Protein AF-A0A8T6WPD9-F1 (afdb_monomer)

Sequence (114 aa):
DFLKHKLDKYPELRNDPTQEYLSNMSPYLHFGQISPLYIALEVLATDSPGKAPYLEELIVRRELSMNFVFYNQNYDSFDGLPEWAKKTLKEHEKDPREYIYSLEELENAETHDP

Solvent-accessible surface area (backbone atoms only — not comparable to full-atom values): 7052 Å² total; per-residue (Å²): 108,43,83,82,78,20,32,65,47,24,72,80,34,60,85,38,91,93,47,91,29,64,73,80,49,63,69,41,50,74,71,62,75,47,59,68,66,59,52,50,54,60,43,67,72,48,92,46,79,12,38,64,64,50,45,44,52,66,46,54,53,49,49,47,52,51,49,46,54,72,74,30,95,38,62,92,44,80,83,48,52,57,69,72,57,51,50,54,55,58,73,52,62,83,59,83,69,94,73,88,78,54,73,66,37,61,75,70,66,64,58,96,72,133

Structure (mmCIF, N/CA/C/O backbone):
data_AF-A0A8T6WPD9-F1
#
_entry.id   AF-A0A8T6WPD9-F1
#
loop_
_atom_site.group_PDB
_atom_site.id
_atom_site.type_symbol
_atom_site.label_atom_id
_atom_site.label_alt_id
_atom_site.label_comp_id
_atom_site.label_asym_id
_atom_site.label_entity_id
_atom_site.label_seq_id
_atom_site.pdbx_PDB_ins_code
_atom_site.Cartn_x
_atom_site.Cartn_y
_atom_site.Cartn_z
_atom_site.occupancy
_atom_site.B_iso_or_equiv
_atom_site.auth_seq_id
_atom_site.auth_comp_id
_atom_site.auth_asym_id
_atom_site.auth_atom_id
_atom_site.pdbx_PDB_model_num
ATOM 1 N N . ASP A 1 1 ? 19.012 1.453 -10.582 1.00 93.00 1 ASP A N 1
ATOM 2 C CA . ASP A 1 1 ? 19.103 0.302 -9.673 1.00 93.00 1 ASP A CA 1
ATOM 3 C C . ASP A 1 1 ? 17.918 -0.648 -9.865 1.00 93.00 1 ASP A C 1
ATOM 5 O O . ASP A 1 1 ? 18.086 -1.644 -10.557 1.00 93.00 1 ASP A O 1
ATOM 9 N N . PHE A 1 2 ? 16.710 -0.279 -9.413 1.00 98.06 2 PHE A N 1
ATOM 10 C CA . PHE A 1 2 ? 15.501 -1.121 -9.463 1.00 98.06 2 PHE A CA 1
ATOM 11 C C . PHE A 1 2 ? 15.263 -1.878 -10.787 1.00 98.06 2 PHE A C 1
ATOM 13 O O . PHE A 1 2 ? 15.236 -3.106 -10.781 1.00 98.06 2 PHE A O 1
ATOM 20 N N . LEU A 1 3 ? 15.169 -1.176 -11.926 1.00 97.50 3 LEU A N 1
ATOM 21 C CA . LEU A 1 3 ? 14.908 -1.808 -13.234 1.00 97.50 3 LEU A CA 1
ATOM 22 C C . LEU A 1 3 ? 15.964 -2.842 -13.649 1.00 97.50 3 LEU A C 1
ATOM 24 O O . LEU A 1 3 ? 15.647 -3.774 -14.374 1.00 97.50 3 LEU A O 1
ATOM 28 N N . LYS A 1 4 ? 17.218 -2.668 -13.214 1.00 96.62 4 LYS A N 1
ATOM 29 C CA . LYS A 1 4 ? 18.346 -3.513 -13.633 1.00 96.62 4 LYS A CA 1
ATOM 30 C C . LYS A 1 4 ? 18.554 -4.725 -12.730 1.00 96.62 4 LYS A C 1
ATOM 32 O O . LYS A 1 4 ? 19.086 -5.726 -13.193 1.00 96.62 4 LYS A O 1
ATOM 37 N N . HIS A 1 5 ? 18.215 -4.608 -11.446 1.00 97.12 5 HIS A N 1
ATOM 38 C CA . HIS A 1 5 ? 18.639 -5.581 -10.432 1.00 97.12 5 HIS A CA 1
ATOM 39 C C . HIS A 1 5 ? 17.491 -6.177 -9.615 1.00 97.12 5 HIS A C 1
ATOM 41 O O . HIS A 1 5 ? 17.669 -7.229 -9.013 1.00 97.12 5 HIS A O 1
ATOM 47 N N . LYS A 1 6 ? 16.324 -5.523 -9.579 1.00 98.19 6 LYS A N 1
ATOM 48 C CA . LYS A 1 6 ? 15.239 -5.872 -8.649 1.00 98.19 6 LYS A CA 1
ATOM 49 C C . LYS A 1 6 ? 13.935 -6.227 -9.358 1.00 98.19 6 LYS A C 1
ATOM 51 O O . LYS A 1 6 ? 13.220 -7.110 -8.896 1.00 98.19 6 LYS A O 1
ATOM 56 N N . LEU A 1 7 ? 13.632 -5.586 -10.490 1.00 98.31 7 LEU A N 1
ATOM 57 C CA . LEU A 1 7 ? 12.346 -5.753 -11.174 1.00 98.31 7 LEU A CA 1
ATOM 58 C C . LEU A 1 7 ? 12.039 -7.225 -11.511 1.00 98.31 7 LEU A C 1
ATOM 60 O O . LEU A 1 7 ? 10.937 -7.676 -11.223 1.00 98.31 7 LEU A O 1
ATOM 64 N N . ASP A 1 8 ? 13.010 -8.006 -11.996 1.00 98.31 8 ASP A N 1
ATOM 65 C CA . ASP A 1 8 ? 12.806 -9.422 -12.366 1.00 98.31 8 ASP A CA 1
ATOM 66 C C . ASP A 1 8 ? 12.301 -10.302 -11.218 1.00 98.31 8 ASP A C 1
ATOM 68 O O . ASP A 1 8 ? 11.573 -11.267 -11.440 1.00 98.31 8 ASP A O 1
ATOM 72 N N . LYS A 1 9 ? 12.666 -9.962 -9.983 1.00 98.31 9 LYS A N 1
ATOM 73 C CA . LYS A 1 9 ? 12.278 -10.696 -8.775 1.00 98.31 9 LYS A CA 1
ATOM 74 C C . LYS A 1 9 ? 11.194 -9.998 -7.963 1.00 98.31 9 LYS A C 1
ATOM 76 O O . LYS A 1 9 ? 10.698 -10.572 -6.998 1.00 98.31 9 LYS A O 1
ATOM 81 N N . TYR A 1 10 ? 10.754 -8.815 -8.393 1.00 98.38 10 TYR A N 1
ATOM 82 C CA . TYR A 1 10 ? 9.650 -8.082 -7.777 1.00 98.38 10 TYR A CA 1
ATOM 83 C C . TYR A 1 10 ? 8.375 -8.930 -7.596 1.00 98.38 10 TYR A C 1
ATOM 85 O O . T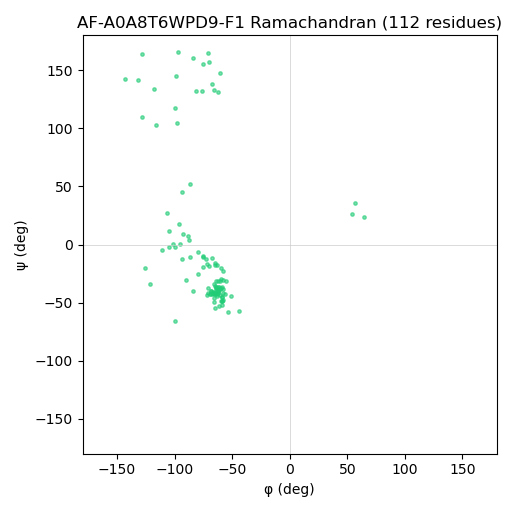YR A 1 10 ? 7.808 -8.885 -6.506 1.00 98.38 10 TYR A O 1
ATOM 93 N N . PRO A 1 11 ? 7.917 -9.745 -8.575 1.00 97.94 11 PRO A N 1
ATOM 94 C CA . PRO A 1 11 ? 6.701 -10.545 -8.401 1.00 97.94 11 PRO A CA 1
ATOM 95 C C . PRO A 1 11 ? 6.781 -11.530 -7.232 1.00 97.94 11 PRO A C 1
ATOM 97 O O . PRO A 1 11 ? 5.787 -11.739 -6.543 1.00 97.94 11 PRO A O 1
ATOM 100 N N . GLU A 1 12 ? 7.960 -12.120 -7.030 1.00 97.81 12 GLU A N 1
ATOM 101 C CA . GLU A 1 12 ? 8.211 -13.159 -6.031 1.00 97.81 12 GLU A CA 1
ATOM 102 C C . GLU A 1 12 ? 8.499 -12.553 -4.650 1.00 97.81 12 GLU A C 1
ATOM 104 O O . GLU A 1 12 ? 8.023 -13.071 -3.644 1.00 97.81 12 GLU A O 1
ATOM 109 N N . LEU A 1 13 ? 9.260 -11.453 -4.597 1.00 98.12 13 LEU A N 1
ATOM 110 C CA . LEU A 1 13 ? 9.887 -10.972 -3.359 1.00 98.12 13 LEU A CA 1
ATOM 111 C C . LEU A 1 13 ? 9.309 -9.661 -2.810 1.00 98.12 13 LEU A C 1
ATOM 113 O O . LEU A 1 13 ? 9.678 -9.262 -1.713 1.00 98.12 13 LEU A O 1
ATOM 117 N N . ARG A 1 14 ? 8.375 -8.989 -3.501 1.00 97.12 14 ARG A N 1
ATOM 118 C CA . ARG A 1 14 ? 7.784 -7.716 -3.018 1.00 97.12 14 ARG A CA 1
ATOM 119 C C . ARG A 1 14 ? 7.059 -7.807 -1.668 1.00 97.12 14 ARG A C 1
ATOM 121 O O . ARG A 1 14 ? 6.828 -6.775 -1.052 1.00 97.12 14 ARG A O 1
ATOM 128 N N . ASN A 1 15 ? 6.658 -9.012 -1.258 1.00 98.00 15 ASN A N 1
ATOM 129 C CA . ASN A 1 15 ? 5.941 -9.263 -0.005 1.00 98.00 15 ASN A CA 1
ATOM 130 C C . ASN A 1 15 ? 6.860 -9.786 1.110 1.00 98.00 15 ASN A C 1
ATOM 132 O O . ASN A 1 15 ? 6.372 -10.035 2.207 1.00 98.00 15 ASN A O 1
ATOM 136 N N . ASP A 1 16 ? 8.152 -9.987 0.835 1.00 97.94 16 ASP A N 1
ATOM 137 C CA . ASP A 1 16 ? 9.124 -10.405 1.840 1.00 97.94 16 ASP A CA 1
ATOM 138 C C . ASP A 1 16 ? 9.882 -9.169 2.356 1.00 97.94 16 ASP A C 1
ATOM 140 O O . ASP A 1 16 ? 10.754 -8.650 1.652 1.00 97.94 16 ASP A O 1
ATOM 144 N N . PRO A 1 17 ? 9.575 -8.673 3.570 1.00 96.88 17 PRO A N 1
ATOM 145 C CA . PRO A 1 17 ? 10.232 -7.491 4.122 1.00 96.88 17 PRO A CA 1
ATOM 146 C C . PRO A 1 17 ? 11.717 -7.724 4.444 1.00 96.88 17 PRO A C 1
ATOM 148 O O .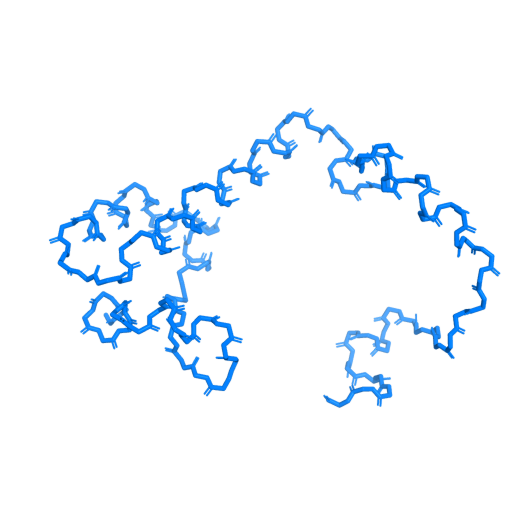 PRO A 1 17 ? 12.439 -6.758 4.676 1.00 96.88 17 PRO A O 1
ATOM 151 N N . THR A 1 18 ? 12.201 -8.974 4.438 1.00 97.62 18 THR A N 1
ATOM 152 C CA . THR A 1 18 ? 13.632 -9.283 4.608 1.00 97.62 18 THR A CA 1
ATOM 153 C C . THR A 1 18 ? 14.442 -9.092 3.324 1.00 97.62 18 THR A C 1
ATOM 155 O O . THR A 1 18 ? 15.669 -9.195 3.346 1.00 97.62 18 THR A O 1
ATOM 158 N N . GLN A 1 19 ? 13.774 -8.815 2.199 1.00 97.31 19 GLN A N 1
ATOM 159 C CA . GLN A 1 19 ? 14.372 -8.750 0.872 1.00 97.31 19 GLN A CA 1
ATOM 160 C C . GLN A 1 19 ? 14.235 -7.342 0.278 1.00 97.31 19 GLN A C 1
ATOM 162 O O . GLN A 1 19 ? 13.160 -6.748 0.242 1.00 97.31 19 GLN A O 1
ATOM 167 N N . GLU A 1 20 ? 15.315 -6.799 -0.285 1.00 96.62 20 GLU A N 1
ATOM 168 C CA . GLU A 1 20 ? 15.326 -5.426 -0.810 1.00 96.62 20 GLU A CA 1
ATOM 169 C C . GLU A 1 20 ? 14.834 -5.311 -2.263 1.00 96.62 20 GLU A C 1
ATOM 171 O O . GLU A 1 20 ? 15.512 -4.724 -3.110 1.00 96.62 20 GLU A O 1
ATOM 176 N N . TYR A 1 21 ? 13.653 -5.846 -2.577 1.00 97.44 21 TYR A N 1
ATOM 177 C CA . TYR A 1 21 ? 13.138 -5.875 -3.955 1.00 97.44 21 TYR A CA 1
ATOM 178 C C . TYR A 1 21 ? 12.084 -4.818 -4.273 1.00 97.44 21 TYR A C 1
ATOM 180 O O . TYR A 1 21 ? 11.651 -4.741 -5.417 1.00 97.44 21 TYR A O 1
ATOM 188 N N . LEU A 1 22 ? 11.709 -3.952 -3.330 1.00 98.06 22 LEU A N 1
ATOM 189 C CA . LEU A 1 22 ? 10.863 -2.793 -3.625 1.00 98.06 22 LEU A CA 1
ATOM 190 C C . LEU A 1 22 ? 11.616 -1.732 -4.447 1.00 98.06 22 LEU A C 1
ATOM 192 O O . LEU A 1 22 ? 12.847 -1.654 -4.441 1.00 98.06 22 LEU A O 1
ATOM 196 N N . SER A 1 23 ? 10.869 -0.884 -5.160 1.00 97.69 23 SER A N 1
ATOM 197 C CA . SER A 1 23 ? 11.464 0.181 -5.980 1.00 97.69 23 SER A CA 1
ATOM 198 C C . SER A 1 23 ? 11.979 1.365 -5.174 1.00 97.69 23 SER A C 1
ATOM 200 O O . SER A 1 23 ? 12.781 2.141 -5.692 1.00 97.69 23 SER A O 1
ATOM 202 N N . ASN A 1 24 ? 11.506 1.518 -3.934 1.00 97.81 24 ASN A N 1
ATOM 203 C CA . ASN A 1 24 ? 11.768 2.668 -3.067 1.00 97.81 24 ASN A CA 1
ATOM 204 C C . ASN A 1 24 ? 11.407 4.015 -3.728 1.00 97.81 24 ASN A C 1
ATOM 206 O O . ASN A 1 24 ? 11.966 5.055 -3.393 1.00 97.81 24 ASN A O 1
ATOM 210 N N . MET A 1 25 ? 10.462 4.004 -4.680 1.00 97.94 25 MET A N 1
ATOM 211 C CA . MET A 1 25 ? 10.057 5.195 -5.437 1.00 97.94 25 MET A CA 1
ATOM 212 C C . MET A 1 25 ? 8.971 6.032 -4.750 1.00 97.94 25 MET A C 1
ATOM 214 O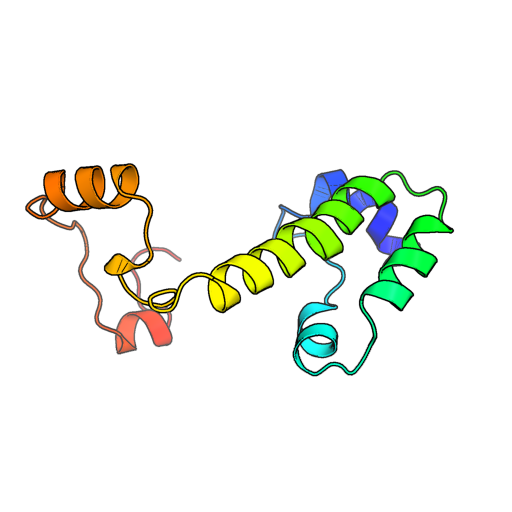 O . MET A 1 25 ? 8.706 7.150 -5.193 1.00 97.94 25 MET A O 1
ATOM 218 N N . SER A 1 26 ? 8.338 5.530 -3.685 1.00 98.12 26 SER A N 1
ATOM 219 C CA . SER A 1 26 ? 7.216 6.220 -3.036 1.00 98.12 26 SER A CA 1
ATOM 220 C C . SER A 1 26 ? 7.542 7.638 -2.536 1.00 98.12 26 SER A C 1
ATOM 222 O O . SER A 1 26 ? 6.695 8.502 -2.768 1.00 98.12 26 SER A O 1
ATOM 224 N N . PRO A 1 27 ? 8.729 7.964 -1.970 1.00 98.44 27 PRO A N 1
ATOM 225 C CA . PRO A 1 27 ? 9.022 9.339 -1.549 1.00 98.44 27 PRO A CA 1
ATOM 226 C C . PRO A 1 27 ? 9.091 10.305 -2.739 1.00 98.44 27 PRO A C 1
ATOM 228 O O . PRO A 1 27 ? 8.528 11.397 -2.702 1.00 98.44 27 PRO A O 1
ATOM 231 N N . TYR A 1 28 ? 9.721 9.879 -3.836 1.00 98.44 28 TYR A N 1
ATOM 232 C CA . TYR A 1 28 ? 9.870 10.691 -5.047 1.00 98.44 28 TYR A CA 1
ATOM 233 C C . TYR A 1 28 ? 8.530 10.907 -5.755 1.00 98.44 28 TYR A C 1
ATOM 235 O O . TYR A 1 28 ? 8.249 12.008 -6.229 1.00 98.44 28 TYR A O 1
ATOM 243 N N . LEU A 1 29 ? 7.694 9.866 -5.807 1.00 98.38 29 LEU A N 1
ATOM 244 C CA . LEU A 1 29 ? 6.346 9.933 -6.369 1.00 98.38 29 LEU A CA 1
ATOM 245 C C . LEU A 1 29 ? 5.426 10.825 -5.532 1.00 98.38 29 LEU A C 1
ATOM 247 O O . LEU A 1 29 ? 4.679 11.615 -6.103 1.00 98.38 29 LEU A O 1
ATOM 251 N N . HIS A 1 30 ? 5.503 10.735 -4.201 1.00 98.19 30 HIS A N 1
ATOM 252 C CA . HIS A 1 30 ? 4.707 11.558 -3.290 1.00 98.19 30 HIS A CA 1
ATOM 253 C C . HIS A 1 30 ? 4.960 13.056 -3.503 1.00 98.19 30 HIS A C 1
ATOM 255 O O . HIS A 1 30 ? 4.015 13.831 -3.617 1.00 98.19 30 HIS A O 1
ATOM 261 N N . PHE A 1 31 ? 6.229 13.455 -3.634 1.00 98.25 31 PHE A N 1
ATOM 262 C CA . PHE A 1 31 ? 6.608 14.855 -3.848 1.00 98.25 31 PHE A CA 1
ATOM 263 C C . PHE A 1 31 ? 6.633 15.287 -5.323 1.00 98.25 31 PHE A C 1
ATOM 265 O O . PHE A 1 31 ? 7.043 16.408 -5.621 1.00 98.25 31 PHE A O 1
ATOM 272 N N . GLY A 1 32 ? 6.239 14.420 -6.262 1.00 97.81 32 GLY A N 1
ATOM 273 C CA . GLY A 1 32 ? 6.245 14.740 -7.693 1.00 97.81 32 GLY A CA 1
ATOM 274 C C . GLY A 1 32 ? 7.640 14.989 -8.280 1.00 97.81 32 GLY A C 1
ATOM 275 O O . GLY A 1 32 ? 7.768 15.652 -9.306 1.00 97.81 32 GLY A O 1
ATOM 276 N N . GLN A 1 33 ? 8.693 14.459 -7.651 1.00 98.75 33 GLN A N 1
ATOM 277 C CA . GLN A 1 33 ? 10.079 14.584 -8.121 1.00 98.75 33 GLN A CA 1
ATOM 278 C C . GLN A 1 33 ? 10.352 13.733 -9.371 1.00 98.75 33 GLN A C 1
ATOM 280 O O . GLN A 1 33 ? 11.333 13.955 -10.078 1.00 98.75 33 GLN A O 1
ATOM 285 N N . ILE A 1 34 ? 9.481 12.762 -9.654 1.00 98.31 34 ILE A N 1
ATOM 286 C CA . ILE A 1 34 ? 9.507 11.933 -10.856 1.00 98.31 34 ILE A CA 1
ATOM 287 C C . ILE A 1 34 ? 8.078 11.639 -11.320 1.00 98.31 34 ILE A C 1
ATOM 289 O O . ILE A 1 34 ? 7.175 11.428 -10.511 1.00 98.31 34 ILE A O 1
ATOM 293 N N . SER A 1 35 ? 7.868 11.619 -12.637 1.00 98.44 35 SER A N 1
ATOM 29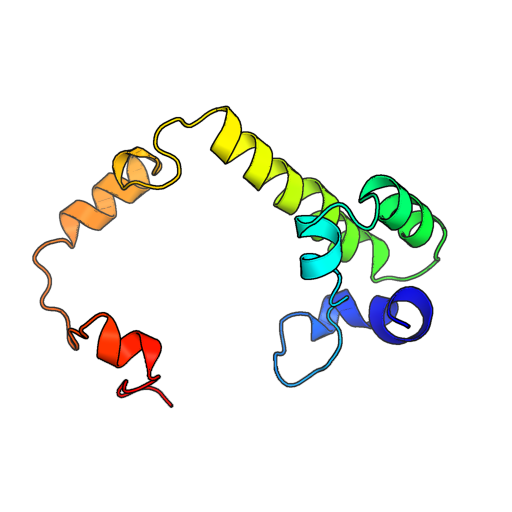4 C CA . SER A 1 35 ? 6.557 11.327 -13.215 1.00 98.44 35 SER A CA 1
ATOM 295 C C . SER A 1 35 ? 6.241 9.823 -13.156 1.00 98.44 35 SER A C 1
ATOM 297 O O . SER A 1 35 ? 7.062 9.018 -13.605 1.00 98.44 35 SER A O 1
ATOM 299 N N . PRO A 1 36 ? 5.043 9.414 -12.698 1.00 98.19 36 PRO A N 1
ATOM 300 C CA . PRO A 1 36 ? 4.619 8.015 -12.752 1.00 98.19 36 PRO A CA 1
ATOM 301 C C . PRO A 1 36 ? 4.489 7.500 -14.192 1.00 98.19 36 PRO A C 1
ATOM 303 O O . PRO A 1 36 ? 4.785 6.336 -14.444 1.00 98.19 36 PRO A O 1
ATOM 306 N N . LEU A 1 37 ? 4.125 8.364 -15.150 1.00 98.56 37 LEU A N 1
ATOM 307 C CA . LEU A 1 37 ? 4.089 8.007 -16.572 1.00 98.56 37 LEU A CA 1
ATOM 308 C C . LEU A 1 37 ? 5.491 7.690 -17.094 1.00 98.56 37 LEU A C 1
ATOM 310 O O . LEU A 1 37 ? 5.670 6.716 -17.817 1.00 98.56 37 LEU A O 1
ATOM 314 N N . TYR A 1 38 ? 6.486 8.492 -16.704 1.00 98.56 38 TYR A N 1
ATOM 315 C CA . TYR A 1 38 ? 7.875 8.236 -17.075 1.00 98.56 38 TYR A CA 1
ATOM 316 C C . TYR A 1 38 ? 8.329 6.862 -16.563 1.00 98.56 38 TYR A C 1
ATOM 318 O O . TYR A 1 38 ? 8.808 6.048 -17.345 1.00 98.56 38 TYR A O 1
ATOM 326 N N . ILE A 1 39 ? 8.078 6.555 -15.284 1.00 98.50 39 ILE A N 1
ATOM 327 C CA . ILE A 1 39 ? 8.394 5.236 -14.716 1.00 98.50 39 ILE A CA 1
ATOM 328 C C . ILE A 1 39 ? 7.659 4.118 -15.470 1.00 98.50 39 ILE A C 1
ATOM 330 O O . ILE A 1 39 ? 8.268 3.097 -15.785 1.00 98.50 39 ILE A O 1
ATOM 334 N N . ALA A 1 40 ? 6.369 4.293 -15.767 1.00 98.62 40 ALA A N 1
ATOM 335 C CA . ALA A 1 40 ? 5.589 3.286 -16.477 1.00 98.62 40 ALA A CA 1
ATOM 336 C C . ALA A 1 40 ? 6.165 2.987 -17.870 1.00 98.62 40 ALA A C 1
ATOM 338 O O . ALA A 1 40 ? 6.288 1.820 -18.237 1.00 98.62 40 ALA A O 1
ATOM 339 N N . LEU A 1 41 ? 6.568 4.018 -18.621 1.00 98.69 41 LEU A N 1
ATOM 340 C CA . LEU A 1 41 ? 7.198 3.866 -19.936 1.00 98.69 41 LEU A CA 1
ATOM 341 C C . LEU A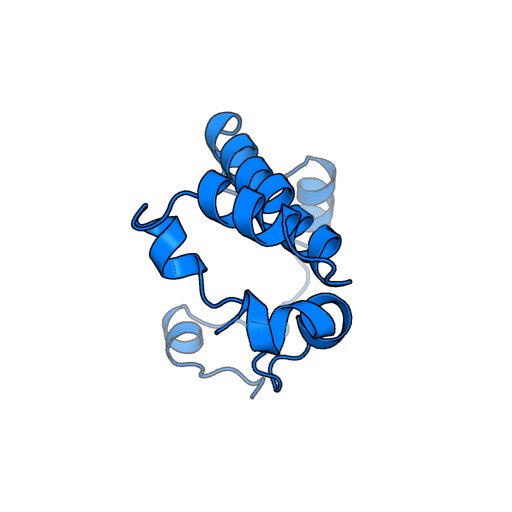 1 41 ? 8.544 3.132 -19.850 1.00 98.69 41 LEU A C 1
ATOM 343 O O . LEU A 1 41 ? 8.779 2.210 -20.628 1.00 98.69 41 LEU A O 1
ATOM 347 N N . GLU A 1 42 ? 9.390 3.477 -18.876 1.00 98.56 42 GLU A N 1
ATOM 348 C CA . GLU A 1 42 ? 10.672 2.793 -18.654 1.00 98.56 42 GLU A CA 1
ATOM 349 C C . GLU A 1 42 ? 10.472 1.311 -18.294 1.00 98.56 42 GLU A C 1
ATOM 351 O O . GLU A 1 42 ? 11.171 0.442 -18.809 1.00 98.56 42 GLU A O 1
ATOM 356 N N . VAL A 1 43 ? 9.479 0.990 -17.457 1.00 98.44 43 VAL A N 1
ATOM 357 C CA . VAL A 1 43 ? 9.138 -0.397 -17.094 1.00 98.44 43 VAL A CA 1
ATOM 358 C C . VAL A 1 43 ? 8.570 -1.164 -18.293 1.00 98.44 43 VAL A C 1
ATOM 360 O O . VAL A 1 43 ? 8.943 -2.318 -18.518 1.00 98.44 43 VAL A O 1
ATOM 363 N N . LEU A 1 44 ? 7.704 -0.534 -19.094 1.00 98.31 44 LEU A N 1
ATOM 364 C CA . LEU A 1 44 ? 7.141 -1.120 -20.316 1.00 98.31 44 LEU A CA 1
ATOM 365 C C . LEU A 1 44 ? 8.217 -1.470 -21.350 1.00 98.31 44 LEU A C 1
ATOM 367 O O . LEU A 1 44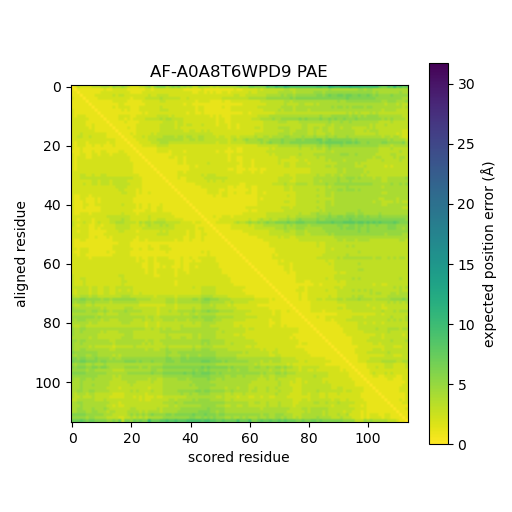 ? 8.040 -2.455 -22.068 1.00 98.31 44 LEU A O 1
ATOM 371 N N . ALA A 1 45 ? 9.315 -0.713 -21.395 1.00 98.12 45 ALA A N 1
ATOM 372 C CA . ALA A 1 45 ? 10.446 -0.947 -22.291 1.00 98.12 45 ALA A CA 1
ATOM 373 C C . ALA A 1 45 ? 11.350 -2.128 -21.878 1.00 98.12 45 ALA A C 1
ATOM 375 O O . ALA A 1 45 ? 12.210 -2.532 -22.656 1.00 98.12 45 ALA A O 1
ATOM 376 N N . THR A 1 46 ? 11.176 -2.693 -20.678 1.00 97.62 46 THR A N 1
ATOM 377 C CA . THR A 1 46 ? 11.926 -3.883 -20.226 1.00 97.62 46 THR A CA 1
ATOM 378 C C . THR A 1 46 ? 11.291 -5.184 -20.724 1.00 97.62 46 THR A C 1
ATOM 380 O O . THR A 1 46 ? 10.095 -5.214 -20.983 1.00 97.62 46 THR A O 1
ATOM 383 N N . ASP A 1 47 ? 12.026 -6.296 -20.758 1.00 96.88 47 ASP A N 1
ATOM 384 C CA . ASP A 1 47 ? 11.453 -7.648 -20.945 1.00 96.88 47 ASP A CA 1
ATOM 385 C C . ASP A 1 47 ? 11.225 -8.381 -19.610 1.00 96.88 47 ASP A C 1
ATOM 387 O O . ASP A 1 47 ? 11.064 -9.600 -19.557 1.00 96.88 47 ASP A O 1
ATOM 391 N N . SER A 1 48 ? 11.217 -7.631 -18.506 1.00 97.81 48 SER A N 1
ATOM 392 C CA . SER A 1 48 ? 11.177 -8.192 -17.161 1.00 97.81 48 SER A CA 1
ATOM 393 C C . SER A 1 48 ? 9.840 -8.885 -16.855 1.00 97.81 48 SER A C 1
ATOM 395 O O . SER A 1 48 ? 8.779 -8.294 -17.102 1.00 97.81 48 SER A O 1
ATOM 397 N N . PRO A 1 49 ? 9.843 -10.064 -16.197 1.00 96.56 49 PRO A N 1
ATOM 398 C CA . PRO A 1 49 ? 8.621 -10.661 -15.650 1.00 96.56 49 PRO A CA 1
ATOM 399 C C . PRO A 1 49 ? 7.982 -9.789 -14.550 1.00 96.56 49 PRO A C 1
ATOM 401 O O . PRO A 1 49 ? 6.797 -9.935 -14.253 1.00 96.56 49 PRO A O 1
ATOM 404 N N . GLY A 1 50 ? 8.734 -8.839 -13.980 1.00 97.81 50 GLY A N 1
ATOM 405 C CA . GLY A 1 50 ? 8.250 -7.858 -13.009 1.00 97.81 50 GLY A CA 1
ATOM 406 C C . GLY A 1 50 ? 7.361 -6.757 -13.567 1.00 97.81 50 GLY A C 1
ATOM 407 O O . GLY A 1 50 ? 6.723 -6.049 -12.787 1.00 97.81 50 GLY A O 1
ATOM 408 N N . LYS A 1 51 ? 7.293 -6.612 -14.896 1.00 98.25 51 LYS A N 1
ATOM 409 C CA . LYS A 1 51 ? 6.583 -5.521 -15.574 1.00 98.25 51 LYS A CA 1
ATOM 410 C C . LYS A 1 51 ? 5.126 -5.408 -15.129 1.00 98.25 51 LYS A C 1
ATOM 412 O O . LYS A 1 51 ? 4.719 -4.357 -14.645 1.00 98.25 51 LYS A O 1
ATOM 417 N N . ALA A 1 52 ? 4.343 -6.474 -15.291 1.00 98.31 52 ALA A N 1
ATOM 418 C CA . ALA A 1 52 ? 2.908 -6.427 -15.019 1.00 98.31 52 ALA A CA 1
ATOM 419 C C . ALA A 1 52 ? 2.596 -6.188 -13.526 1.00 98.31 52 ALA A C 1
ATOM 421 O O . ALA A 1 52 ? 1.863 -5.243 -13.241 1.00 98.31 52 ALA A O 1
ATOM 422 N N . PRO A 1 53 ? 3.186 -6.928 -12.563 1.00 98.31 53 PRO A N 1
ATOM 423 C CA . PRO A 1 53 ? 2.931 -6.683 -11.142 1.00 98.31 53 PRO A CA 1
ATOM 424 C C . PRO A 1 53 ? 3.365 -5.295 -10.667 1.00 98.31 53 PRO A C 1
ATOM 426 O O . PRO A 1 53 ? 2.684 -4.695 -9.843 1.00 98.31 53 PRO A O 1
ATOM 429 N N . TYR A 1 54 ? 4.474 -4.758 -11.184 1.00 98.62 54 TYR A N 1
ATOM 430 C CA . TYR A 1 54 ? 4.903 -3.414 -10.808 1.00 98.62 54 TYR A CA 1
ATOM 431 C C . TYR A 1 54 ? 3.989 -2.325 -11.388 1.00 98.62 54 TYR A C 1
ATOM 433 O O . TYR A 1 54 ? 3.654 -1.372 -10.688 1.00 98.62 54 TYR A O 1
ATOM 441 N N . LEU A 1 55 ? 3.560 -2.460 -12.650 1.00 98.69 55 LEU A N 1
ATOM 442 C CA . LEU A 1 55 ? 2.625 -1.516 -13.275 1.00 98.69 55 LEU A CA 1
ATOM 443 C C . LEU A 1 55 ? 1.240 -1.549 -12.621 1.00 98.69 55 LEU A C 1
ATOM 445 O O . LEU A 1 55 ? 0.615 -0.500 -12.508 1.00 98.69 55 LEU A O 1
ATOM 449 N N . GLU A 1 56 ? 0.786 -2.709 -12.148 1.00 98.69 56 GLU A N 1
ATOM 450 C CA . GLU A 1 56 ? -0.452 -2.832 -11.370 1.00 98.69 56 GLU A CA 1
ATOM 451 C C . GLU A 1 56 ? -0.399 -1.978 -10.090 1.00 98.69 56 GLU A C 1
ATOM 453 O O . GLU A 1 56 ? -1.297 -1.181 -9.822 1.00 98.69 56 GLU A O 1
ATOM 458 N N . GLU A 1 57 ? 0.688 -2.067 -9.320 1.00 98.69 57 GLU A N 1
ATOM 459 C CA . GLU A 1 57 ? 0.867 -1.258 -8.106 1.00 98.69 57 GLU A CA 1
ATOM 460 C C . GLU A 1 57 ? 1.057 0.237 -8.434 1.00 98.69 57 GLU A C 1
ATOM 462 O O . GLU A 1 57 ? 0.461 1.113 -7.801 1.00 98.69 57 GLU A O 1
ATOM 467 N N . LEU A 1 58 ? 1.859 0.548 -9.459 1.00 98.62 58 LEU A N 1
ATOM 468 C CA . LEU A 1 58 ? 2.164 1.925 -9.846 1.00 98.62 58 LEU A CA 1
ATOM 469 C C . LEU A 1 58 ? 0.958 2.657 -10.435 1.00 98.62 58 LEU A C 1
ATOM 471 O O . LEU A 1 58 ? 0.819 3.851 -10.182 1.00 98.62 58 LEU A O 1
ATOM 475 N N . ILE A 1 59 ? 0.144 1.993 -11.255 1.00 98.44 59 ILE A N 1
ATOM 476 C CA . ILE A 1 59 ? -0.966 2.611 -11.987 1.00 98.44 59 ILE A CA 1
ATOM 477 C C . ILE A 1 59 ? -2.266 2.325 -11.254 1.00 98.44 59 ILE A C 1
ATOM 479 O O . ILE A 1 59 ? -2.869 3.250 -10.719 1.00 98.44 59 ILE A O 1
ATOM 483 N N . VAL A 1 60 ? -2.679 1.058 -11.180 1.00 98.62 60 VAL A N 1
ATOM 484 C CA . VAL A 1 60 ? -4.006 0.701 -10.669 1.00 98.62 60 VAL A CA 1
ATOM 485 C C . VAL A 1 60 ? -4.127 1.061 -9.197 1.00 98.62 60 VAL A C 1
ATOM 487 O O . VAL A 1 60 ? -5.007 1.839 -8.848 1.00 98.62 60 VAL A O 1
ATOM 490 N N . ARG A 1 61 ? -3.228 0.585 -8.328 1.00 98.62 61 ARG A N 1
ATOM 491 C CA . ARG A 1 61 ? -3.337 0.876 -6.887 1.00 98.62 61 ARG A CA 1
ATOM 492 C C . ARG A 1 61 ? -3.139 2.352 -6.566 1.00 98.62 61 ARG A C 1
ATOM 494 O O . ARG A 1 61 ? -3.939 2.923 -5.828 1.00 98.62 61 ARG A O 1
ATOM 501 N N . ARG A 1 62 ? -2.115 2.991 -7.140 1.00 98.50 62 ARG A N 1
ATOM 502 C CA . ARG A 1 62 ? -1.849 4.423 -6.919 1.00 98.50 62 ARG A CA 1
ATOM 503 C C . ARG A 1 62 ? -3.025 5.300 -7.354 1.00 98.50 62 ARG A C 1
ATOM 505 O O . ARG A 1 62 ? -3.434 6.187 -6.608 1.00 98.50 62 ARG A O 1
ATOM 512 N N . GLU A 1 63 ? -3.555 5.080 -8.555 1.00 98.56 63 GLU A N 1
ATOM 513 C CA . GLU A 1 63 ? -4.613 5.925 -9.121 1.00 98.56 63 GLU A CA 1
ATOM 514 C C . GLU A 1 63 ? -5.990 5.567 -8.561 1.00 98.56 63 GLU A C 1
ATOM 516 O O . GLU A 1 63 ? -6.836 6.450 -8.440 1.00 98.56 63 GLU A O 1
ATOM 521 N N . LEU A 1 64 ? -6.193 4.330 -8.096 1.00 98.69 64 LEU A N 1
ATOM 522 C CA . LEU A 1 64 ? -7.357 3.963 -7.291 1.00 98.69 64 LEU A CA 1
ATOM 523 C C . LEU A 1 64 ? -7.385 4.724 -5.958 1.00 98.69 64 LEU A C 1
ATOM 525 O O . LEU A 1 64 ? -8.445 5.203 -5.567 1.00 98.69 64 LEU A O 1
ATOM 529 N N . SER A 1 65 ? -6.244 4.913 -5.288 1.00 98.50 65 SER A N 1
ATOM 530 C CA . SER A 1 65 ? -6.183 5.753 -4.081 1.00 98.50 65 SER A CA 1
ATOM 531 C C . SER A 1 65 ? -6.547 7.211 -4.379 1.00 98.50 65 SER A C 1
ATOM 533 O O . SER A 1 65 ? -7.276 7.836 -3.612 1.00 98.50 65 SER A O 1
ATOM 535 N N . MET A 1 66 ? -6.098 7.750 -5.520 1.00 98.50 66 MET A N 1
ATOM 536 C CA . MET A 1 66 ? -6.488 9.095 -5.969 1.00 98.50 66 MET A CA 1
ATOM 537 C C . MET A 1 66 ? -7.986 9.172 -6.282 1.00 98.50 66 MET A C 1
ATOM 539 O O . MET A 1 66 ? -8.642 10.132 -5.889 1.00 98.50 66 MET A O 1
ATOM 543 N N . ASN A 1 67 ? -8.537 8.152 -6.948 1.00 98.81 67 ASN A N 1
ATOM 544 C CA . ASN A 1 67 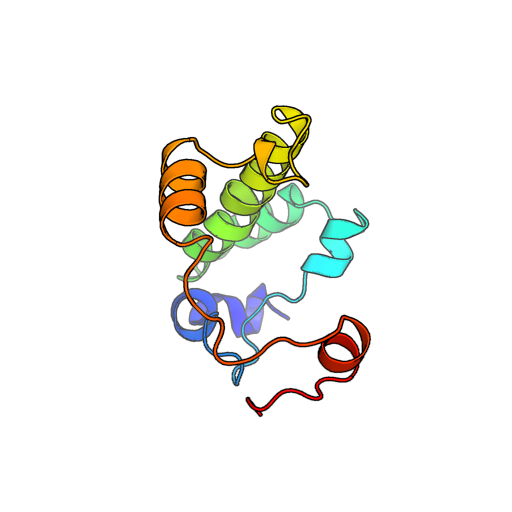? -9.968 8.028 -7.209 1.00 98.81 67 ASN A CA 1
ATOM 545 C C . ASN A 1 67 ? -10.770 8.031 -5.900 1.00 98.81 67 ASN A C 1
ATOM 547 O O . ASN A 1 67 ? -11.725 8.795 -5.779 1.00 98.81 67 ASN A O 1
ATOM 551 N N . PHE A 1 68 ? -10.347 7.238 -4.913 1.00 98.69 68 PHE A N 1
ATOM 552 C CA . PHE A 1 68 ? -11.009 7.148 -3.617 1.00 98.69 68 PHE A CA 1
ATOM 553 C C . PHE A 1 68 ? -11.053 8.505 -2.911 1.00 98.69 68 PHE A C 1
ATOM 555 O O . PHE A 1 68 ? -12.134 8.969 -2.567 1.00 98.69 68 PHE A O 1
ATOM 562 N N . VAL A 1 69 ? -9.910 9.180 -2.771 1.00 98.56 69 VAL A N 1
ATOM 563 C CA . VAL A 1 69 ? -9.836 10.499 -2.118 1.00 98.56 69 VAL A CA 1
ATOM 564 C C . VAL A 1 69 ? -10.623 11.564 -2.891 1.00 98.56 69 VAL A C 1
ATOM 566 O O . VAL A 1 69 ? -11.263 12.418 -2.285 1.00 98.56 69 VAL A O 1
ATOM 569 N N . PHE A 1 70 ? -10.618 11.515 -4.227 1.00 98.56 70 PHE A N 1
ATOM 570 C CA . PHE A 1 70 ? -11.338 12.487 -5.052 1.00 98.56 70 PHE A CA 1
ATOM 571 C C . PHE A 1 70 ? -12.863 12.345 -4.947 1.00 98.56 70 PHE A C 1
ATOM 573 O O . PHE A 1 70 ? -13.569 13.349 -4.864 1.00 98.56 70 PHE A O 1
ATOM 580 N N . TYR A 1 71 ? -13.383 11.113 -4.966 1.00 98.62 71 TYR A N 1
ATOM 581 C CA . TYR A 1 71 ? -14.828 10.858 -4.989 1.00 98.62 71 TYR A CA 1
ATOM 582 C C . TYR A 1 71 ? -15.454 10.639 -3.608 1.00 98.62 71 TYR A C 1
ATOM 584 O O . TYR A 1 71 ? -16.679 10.672 -3.493 1.00 98.62 71 TYR A O 1
ATOM 592 N N . ASN A 1 72 ? -14.654 10.435 -2.562 1.00 98.38 72 ASN A N 1
ATOM 593 C CA . ASN A 1 72 ? -15.134 10.227 -1.203 1.00 98.38 72 ASN A CA 1
ATOM 594 C C . ASN A 1 72 ? -14.671 11.356 -0.278 1.00 98.38 72 ASN A C 1
ATOM 596 O O . ASN A 1 72 ? -13.535 11.365 0.180 1.00 98.38 72 ASN A O 1
ATOM 600 N N . GLN A 1 73 ? -15.570 12.285 0.054 1.00 98.06 73 GLN A N 1
ATOM 601 C CA . GLN A 1 73 ? -15.264 13.389 0.978 1.00 98.06 73 GLN A CA 1
ATOM 602 C C . GLN A 1 73 ? -14.963 12.931 2.414 1.00 98.06 73 GLN A C 1
ATOM 604 O O . GLN A 1 73 ? -14.408 13.701 3.185 1.00 98.06 73 GLN A O 1
ATOM 609 N N . ASN A 1 74 ? -15.308 11.689 2.756 1.00 98.31 74 ASN A N 1
ATOM 610 C CA . ASN A 1 74 ? -15.097 11.082 4.066 1.00 98.31 74 ASN A CA 1
ATOM 611 C C . ASN A 1 74 ? -13.954 10.049 4.028 1.00 98.31 74 ASN A C 1
ATOM 613 O O . ASN A 1 74 ? -13.987 9.076 4.777 1.00 98.31 74 ASN A O 1
ATOM 617 N N . TYR A 1 75 ? -12.986 10.193 3.112 1.00 98.44 75 TYR A N 1
ATOM 618 C CA . TYR A 1 75 ? -11.946 9.185 2.854 1.00 98.44 75 TYR A CA 1
ATOM 619 C C . TYR A 1 75 ? -11.091 8.826 4.082 1.00 98.44 75 TYR A C 1
ATOM 621 O O . TYR A 1 75 ? -10.490 7.754 4.111 1.00 98.44 75 TYR A O 1
ATOM 629 N N . ASP A 1 76 ? -11.019 9.708 5.077 1.00 98.19 76 ASP A N 1
ATOM 630 C CA . ASP A 1 76 ? -10.243 9.571 6.310 1.00 98.19 76 ASP A CA 1
ATOM 631 C C . ASP A 1 76 ? -11.108 9.250 7.541 1.00 98.19 76 ASP A C 1
ATOM 633 O O . ASP A 1 76 ? -10.621 9.292 8.671 1.00 98.19 76 ASP A O 1
ATOM 637 N N . SER A 1 77 ? -12.384 8.903 7.347 1.00 98.25 77 SER A N 1
ATOM 638 C CA . SER A 1 77 ? -13.308 8.595 8.437 1.00 98.25 77 SER A CA 1
ATOM 639 C C . SER A 1 77 ? -14.024 7.256 8.253 1.00 98.25 77 SER A C 1
ATOM 641 O O . SER A 1 77 ? -14.078 6.677 7.165 1.00 98.25 77 SER A O 1
ATOM 643 N N . PHE A 1 78 ? -14.622 6.758 9.340 1.00 98.12 78 PHE A N 1
ATOM 644 C CA . PHE A 1 78 ? -15.429 5.534 9.325 1.00 98.12 78 PHE A CA 1
ATOM 645 C C . PHE A 1 78 ? -16.568 5.596 8.292 1.00 98.12 78 PHE A C 1
ATOM 647 O O . PHE A 1 78 ? -16.935 4.581 7.694 1.00 98.12 78 PHE A O 1
ATOM 654 N N . ASP A 1 79 ? -17.099 6.793 8.032 1.00 98.12 79 ASP A N 1
ATOM 655 C CA . ASP A 1 79 ? -18.176 7.000 7.068 1.00 98.12 79 ASP A CA 1
ATOM 656 C C . ASP A 1 79 ? -17.730 6.798 5.615 1.00 98.12 79 ASP A C 1
ATOM 658 O O . ASP A 1 79 ? -18.575 6.522 4.758 1.00 98.12 79 ASP A O 1
ATOM 662 N N . GLY A 1 80 ? -16.424 6.841 5.338 1.00 97.94 80 GLY A N 1
ATOM 663 C CA . GLY A 1 80 ? -15.859 6.547 4.026 1.00 97.94 80 GLY A CA 1
ATOM 664 C C . GLY A 1 80 ? -15.826 5.061 3.659 1.00 97.94 80 GLY A C 1
ATOM 665 O O . GLY A 1 80 ? -15.560 4.734 2.502 1.00 97.94 80 GLY A O 1
ATOM 666 N N . LEU A 1 81 ? -16.093 4.156 4.606 1.00 98.19 81 LEU A N 1
ATOM 667 C CA . LEU A 1 81 ? -16.044 2.712 4.370 1.00 98.19 81 LEU A CA 1
ATOM 668 C C . LEU A 1 81 ? -17.259 2.195 3.568 1.00 98.19 81 LEU A C 1
ATOM 670 O O . LEU A 1 81 ? -18.350 2.767 3.639 1.00 98.19 81 LEU A O 1
ATOM 674 N N . PRO A 1 82 ? -17.133 1.061 2.853 1.00 98.19 82 PRO A N 1
ATOM 675 C CA . PRO A 1 82 ? -18.284 0.365 2.281 1.00 98.19 82 PRO A CA 1
ATOM 676 C C . PRO A 1 82 ? -19.283 -0.095 3.354 1.00 98.19 82 PRO A C 1
ATOM 678 O O . PRO A 1 82 ? -18.891 -0.517 4.442 1.00 98.19 82 PRO A O 1
ATOM 681 N N . GLU A 1 83 ? -20.578 -0.118 3.029 1.00 98.44 83 GLU A N 1
ATOM 682 C CA . GLU A 1 83 ? -21.637 -0.458 3.998 1.00 98.44 83 GLU A CA 1
ATOM 683 C C . GLU A 1 83 ? -21.488 -1.849 4.625 1.00 98.44 83 GLU A C 1
ATOM 685 O O . GLU A 1 83 ? -21.740 -2.033 5.816 1.00 98.44 83 GLU A O 1
ATOM 690 N N . TRP A 1 84 ? -21.020 -2.835 3.856 1.00 98.44 84 TRP A N 1
ATOM 691 C CA . TRP A 1 84 ? -20.774 -4.176 4.387 1.00 98.44 84 TRP A CA 1
ATOM 692 C C . TRP A 1 84 ? -19.657 -4.180 5.444 1.00 98.44 84 TRP A C 1
ATOM 694 O O . TRP A 1 84 ? -19.770 -4.898 6.435 1.00 98.44 84 TRP A O 1
ATOM 704 N N . ALA A 1 85 ? -18.623 -3.346 5.274 1.00 98.44 85 ALA A N 1
ATOM 705 C CA . ALA A 1 85 ? -17.515 -3.214 6.217 1.00 98.44 85 ALA A CA 1
ATOM 706 C C . ALA A 1 85 ? -17.971 -2.492 7.493 1.00 98.44 85 ALA A C 1
ATOM 708 O O . ALA A 1 85 ? -17.697 -2.948 8.602 1.00 98.44 85 ALA A O 1
ATOM 709 N N . LYS A 1 86 ? -18.758 -1.417 7.349 1.00 98.62 86 LYS A N 1
ATOM 710 C CA . LYS A 1 86 ? -19.372 -0.722 8.492 1.00 98.62 86 LYS A CA 1
ATOM 711 C C . LYS A 1 86 ? -20.250 -1.655 9.318 1.00 98.62 86 LYS A C 1
ATOM 713 O O . LYS A 1 86 ? -20.222 -1.590 10.543 1.00 98.62 86 LYS A O 1
ATOM 718 N N . LYS A 1 87 ? -21.037 -2.510 8.656 1.00 98.62 87 LYS A N 1
ATOM 719 C CA . LYS A 1 87 ? -21.926 -3.465 9.324 1.00 98.62 87 LYS A CA 1
ATOM 720 C C . LYS A 1 87 ? -21.140 -4.455 10.185 1.00 98.62 87 LYS A C 1
ATOM 722 O O . LYS A 1 87 ? -21.433 -4.551 11.370 1.00 98.62 87 LYS A O 1
ATOM 727 N N . THR A 1 88 ? -20.130 -5.124 9.622 1.00 98.56 88 THR A N 1
ATOM 728 C CA . THR A 1 88 ? -19.324 -6.095 10.388 1.00 98.56 88 THR A CA 1
ATOM 729 C C . THR A 1 88 ? -18.563 -5.427 11.540 1.00 98.56 88 THR A C 1
ATOM 731 O O . THR A 1 88 ? -18.615 -5.903 12.669 1.00 98.56 88 THR A O 1
ATOM 734 N N . LEU A 1 89 ? -17.968 -4.246 11.322 1.00 98.56 89 LEU A N 1
ATOM 735 C CA . LEU A 1 89 ? -17.279 -3.512 12.392 1.00 98.56 89 LEU A CA 1
ATOM 736 C C . LEU A 1 89 ? -18.222 -3.122 13.545 1.00 98.56 89 LEU A C 1
ATOM 738 O O . LEU A 1 89 ? -17.818 -3.180 14.703 1.00 98.56 89 LEU A O 1
ATOM 742 N N . LYS A 1 90 ? -19.481 -2.766 13.247 1.00 98.44 90 LYS A N 1
ATOM 743 C CA . LYS A 1 90 ? -20.512 -2.488 14.265 1.00 98.44 90 LYS A CA 1
ATOM 744 C C . LYS A 1 90 ? -20.977 -3.746 14.998 1.00 98.44 90 LYS A C 1
ATOM 746 O O . LYS A 1 90 ? -21.232 -3.686 16.196 1.00 98.44 90 LYS A O 1
ATOM 751 N N . GLU A 1 91 ? -21.098 -4.875 14.302 1.00 98.56 91 GLU A N 1
ATOM 752 C CA . GLU A 1 91 ? -21.460 -6.161 14.919 1.00 98.56 91 GLU A CA 1
ATOM 753 C C . GLU A 1 91 ? -20.427 -6.585 15.974 1.00 98.56 91 GLU A C 1
ATOM 755 O O . GLU A 1 91 ? -20.810 -7.043 17.048 1.00 98.56 91 GLU A O 1
ATOM 760 N N . HIS A 1 92 ? -19.144 -6.328 15.708 1.00 98.50 92 HIS A N 1
ATOM 761 C CA . HIS A 1 92 ? -18.019 -6.637 16.596 1.00 98.50 92 HIS A CA 1
ATOM 762 C C . HIS A 1 92 ? -17.616 -5.476 17.530 1.00 98.50 92 HIS A C 1
ATOM 764 O O . HIS A 1 92 ? -16.598 -5.538 18.220 1.00 98.50 92 HIS A O 1
ATOM 770 N N . GLU A 1 93 ? -18.404 -4.395 17.601 1.00 98.00 93 GLU A N 1
ATOM 771 C CA . GLU A 1 93 ? -18.042 -3.198 18.375 1.00 98.00 93 GLU A CA 1
ATOM 772 C C . GLU A 1 93 ? -17.892 -3.488 19.875 1.00 98.00 93 GLU A C 1
ATOM 774 O O . GLU A 1 93 ? -17.070 -2.858 20.539 1.00 98.00 93 GLU A O 1
ATOM 779 N N . LYS A 1 94 ? -18.653 -4.444 20.414 1.00 98.25 94 LYS A N 1
ATOM 780 C CA . LYS A 1 94 ? -18.675 -4.768 21.851 1.00 98.25 94 LYS A CA 1
ATOM 781 C C . LYS A 1 94 ? -17.751 -5.917 22.243 1.00 98.25 94 LYS A C 1
ATOM 783 O O . LYS A 1 94 ? -17.698 -6.257 23.425 1.00 98.25 94 LYS A O 1
ATOM 788 N N . ASP A 1 95 ? -17.033 -6.496 21.287 1.00 98.56 95 ASP A N 1
ATOM 789 C CA . ASP A 1 95 ? -16.094 -7.573 21.574 1.00 98.56 95 ASP A CA 1
ATOM 790 C C . ASP A 1 95 ? -14.947 -7.025 22.442 1.00 98.56 95 ASP A C 1
ATOM 792 O O . ASP A 1 95 ? -14.416 -5.943 22.154 1.00 98.56 95 ASP A O 1
ATOM 796 N N . PRO A 1 96 ? -14.558 -7.709 23.532 1.00 98.31 96 PRO A N 1
ATOM 797 C CA . PRO A 1 96 ? -13.431 -7.266 24.341 1.00 98.31 96 PRO A CA 1
ATOM 798 C C . PRO A 1 96 ? -12.151 -7.282 23.496 1.00 98.31 96 PRO A C 1
ATOM 800 O O . PRO A 1 96 ? -11.857 -8.268 22.823 1.00 98.31 96 PRO A O 1
ATOM 803 N N . ARG A 1 97 ? -11.387 -6.185 23.528 1.00 98.19 97 ARG A N 1
ATOM 804 C CA . ARG A 1 97 ? -10.057 -6.128 22.906 1.00 98.19 97 ARG A CA 1
ATOM 805 C C . ARG A 1 97 ? -9.059 -6.760 23.866 1.00 98.19 97 ARG A C 1
ATOM 807 O O . ARG A 1 97 ? -9.062 -6.421 25.046 1.00 98.19 97 ARG A O 1
ATOM 814 N N . GLU A 1 98 ? -8.220 -7.653 23.355 1.00 97.94 98 GLU A N 1
ATOM 815 C CA . GLU A 1 98 ? -7.173 -8.311 24.146 1.00 97.94 98 GLU A CA 1
ATOM 816 C C . GLU A 1 98 ? -6.130 -7.303 24.653 1.00 97.94 98 GLU A C 1
ATOM 818 O O . GLU A 1 98 ? -5.736 -7.350 25.816 1.00 97.94 98 GLU A O 1
ATOM 823 N N . TYR A 1 99 ? -5.780 -6.329 23.807 1.00 97.94 99 TYR A N 1
ATOM 824 C CA . TYR A 1 99 ? -4.878 -5.227 24.128 1.00 97.94 99 TYR A CA 1
ATOM 825 C C . TYR A 1 99 ? -5.491 -3.894 23.695 1.00 97.94 99 TYR A C 1
ATOM 827 O O . TYR A 1 99 ? -6.120 -3.800 22.639 1.00 97.94 99 TYR A O 1
ATOM 835 N N . ILE A 1 100 ? -5.298 -2.855 24.506 1.00 98.06 100 ILE A N 1
ATOM 836 C CA . ILE A 1 100 ? -5.682 -1.477 24.187 1.00 98.06 100 ILE A CA 1
ATOM 837 C C . ILE A 1 100 ? -4.451 -0.611 24.428 1.00 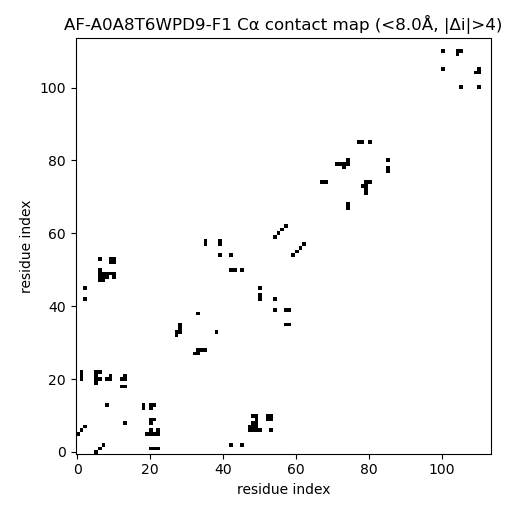98.06 100 ILE A C 1
ATOM 839 O O . ILE A 1 100 ? -4.066 -0.415 25.576 1.00 98.06 100 ILE A O 1
ATOM 843 N N . TYR A 1 101 ? -3.862 -0.116 23.342 1.00 98.31 101 TYR A N 1
ATOM 844 C CA . TYR A 1 101 ? -2.702 0.769 23.370 1.00 98.31 101 TYR A CA 1
ATOM 845 C C . TYR A 1 101 ? -3.128 2.226 23.209 1.00 98.31 101 TYR A C 1
ATOM 847 O O . TYR A 1 101 ? -4.064 2.551 22.473 1.00 98.31 101 TYR A O 1
ATOM 855 N N . SER A 1 102 ? -2.416 3.107 23.892 1.00 98.50 102 SER A N 1
ATOM 856 C CA . SER A 1 102 ? -2.397 4.538 23.639 1.00 98.50 102 SER A CA 1
ATOM 857 C C . SER A 1 102 ? -1.659 4.854 22.334 1.00 98.50 102 SER A C 1
ATOM 859 O O . SER A 1 102 ? -0.929 4.032 21.779 1.00 98.50 102 SER A O 1
ATOM 861 N N . LEU A 1 103 ? -1.843 6.078 21.837 1.00 98.38 103 LEU A N 1
ATOM 862 C CA . LEU A 1 103 ? -1.119 6.552 20.658 1.00 98.38 103 LEU A CA 1
ATOM 863 C C . LEU A 1 103 ? 0.402 6.574 20.890 1.00 98.38 103 LEU A C 1
ATOM 865 O O . LEU A 1 103 ? 1.149 6.214 19.989 1.00 98.38 103 LEU A O 1
ATOM 869 N N . GLU A 1 104 ? 0.837 6.962 22.091 1.00 98.62 104 GLU A N 1
ATOM 870 C CA . GLU A 1 104 ? 2.255 7.048 22.465 1.00 98.62 104 GLU A CA 1
ATOM 871 C C . GLU A 1 104 ? 2.915 5.663 22.515 1.00 98.62 104 GLU A C 1
ATOM 873 O O . GLU A 1 104 ? 4.017 5.495 21.999 1.00 98.62 104 GLU A O 1
ATOM 878 N N . GLU A 1 105 ? 2.223 4.649 23.048 1.00 98.56 105 GLU A N 1
ATOM 879 C CA . GLU A 1 105 ? 2.721 3.264 23.043 1.00 98.56 105 GLU A CA 1
ATOM 880 C C . GLU A 1 105 ? 2.897 2.737 21.609 1.00 98.56 105 GLU A C 1
ATOM 882 O O . GLU A 1 105 ? 3.909 2.113 21.293 1.00 98.56 105 GLU A O 1
ATOM 887 N N . LEU A 1 106 ? 1.946 3.021 20.709 1.00 98.38 106 LEU A N 1
ATOM 888 C CA . LEU A 1 106 ? 2.061 2.632 19.298 1.00 98.38 106 LEU A CA 1
ATOM 889 C C . LEU A 1 106 ? 3.202 3.371 18.582 1.00 98.38 106 LEU A C 1
ATOM 891 O O . LEU A 1 106 ? 3.938 2.754 17.815 1.00 98.38 106 LEU A O 1
ATOM 895 N N . GLU A 1 107 ? 3.358 4.676 18.823 1.00 98.38 107 GLU A N 1
ATOM 896 C CA . GLU A 1 107 ? 4.410 5.501 18.212 1.00 98.38 107 GLU A CA 1
ATOM 897 C C . GLU A 1 107 ? 5.817 5.055 18.638 1.00 98.38 107 GLU A C 1
ATOM 899 O O . GLU A 1 107 ? 6.730 5.024 17.811 1.00 98.38 107 GLU A O 1
ATOM 904 N N . ASN A 1 108 ? 5.978 4.642 19.898 1.00 98.12 108 ASN A N 1
ATOM 905 C CA . ASN A 1 108 ? 7.251 4.181 20.455 1.00 98.12 108 ASN A CA 1
ATOM 906 C C . ASN A 1 108 ? 7.515 2.675 20.262 1.00 98.12 108 ASN A C 1
ATOM 908 O O . ASN A 1 108 ? 8.506 2.162 20.780 1.00 98.12 108 ASN A O 1
ATOM 912 N N . ALA A 1 109 ? 6.669 1.971 19.498 1.00 98.25 109 ALA A N 1
ATOM 913 C CA . ALA A 1 109 ? 6.747 0.522 19.284 1.00 98.25 109 ALA A CA 1
ATOM 914 C C . ALA A 1 109 ? 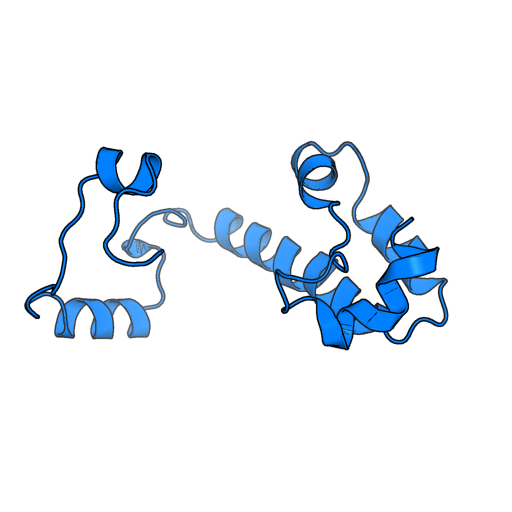6.710 -0.303 20.592 1.00 98.25 109 ALA A C 1
ATOM 916 O O . ALA A 1 109 ? 7.338 -1.354 20.703 1.00 98.25 109 ALA A O 1
ATOM 917 N N . GLU A 1 110 ? 5.943 0.150 21.586 1.00 98.12 110 GLU A N 1
ATOM 918 C CA . GLU A 1 110 ? 5.819 -0.462 22.917 1.00 98.12 110 GLU A CA 1
ATOM 919 C C . GLU A 1 110 ? 4.629 -1.430 22.994 1.00 98.12 110 GLU A C 1
ATOM 921 O O . GLU A 1 110 ? 3.833 -1.415 23.935 1.00 98.12 110 GLU A O 1
ATOM 926 N N . THR A 1 111 ? 4.483 -2.285 21.981 1.00 98.12 111 THR A N 1
ATOM 927 C CA . THR A 1 111 ? 3.426 -3.303 21.967 1.00 98.12 111 THR A CA 1
ATOM 928 C C . THR A 1 111 ? 3.940 -4.657 22.448 1.00 98.12 111 THR A C 1
ATOM 930 O O . THR A 1 111 ? 5.140 -4.905 22.535 1.00 98.12 111 THR A O 1
ATOM 933 N N . HIS A 1 112 ? 3.017 -5.567 22.750 1.00 97.25 112 HIS A N 1
ATOM 934 C CA . HIS A 1 112 ? 3.339 -6.970 23.013 1.00 97.25 112 HIS A CA 1
ATOM 935 C C . HIS A 1 112 ? 3.912 -7.748 21.804 1.00 97.25 112 HIS A C 1
ATOM 937 O O . HIS A 1 112 ? 4.465 -8.826 22.021 1.00 97.25 112 HIS A O 1
ATOM 943 N N . ASP A 1 113 ? 3.749 -7.248 20.570 1.00 97.38 113 ASP A N 1
ATOM 944 C CA . ASP A 1 113 ? 4.180 -7.897 19.320 1.00 97.38 113 ASP A CA 1
ATOM 945 C C . ASP A 1 113 ? 5.516 -7.278 18.846 1.00 97.38 113 ASP A C 1
ATOM 947 O O . ASP A 1 113 ? 5.556 -6.058 18.641 1.00 97.38 113 ASP A O 1
ATOM 951 N N . PRO A 1 114 ? 6.610 -8.065 18.767 1.00 93.12 114 PRO A N 1
ATOM 952 C CA . PRO A 1 114 ? 7.966 -7.570 18.505 1.00 93.12 114 PRO A CA 1
ATOM 953 C C . PRO A 1 114 ? 8.302 -7.276 17.034 1.00 93.12 114 PRO A C 1
ATOM 955 O O . PRO A 1 114 ? 7.750 -7.931 16.122 1.00 93.12 114 PRO A O 1
#

pLDDT: mean 98.09, std 0.82, range [93.0, 98.81]

Foldseek 3Di:
DQLPPQLQCCVPPVPPPVDPRDPPCVVCVVVVVDDLVVVLVVLVPDPHPSNPVVCCCSPVVVVVLVVLVVVAVQSPHPVSDDPVVNVVCVVCVPPDDPDDDDPVCVVVVVDPPD

Secondary structure (DSSP, 8-state):
-HHHHTGGGHHHHTT-TTS--S---HHHHHTTSS-HHHHHHHHHTS--TTHHHHHIIIIIIHHHHHHHHHH-TTTTSGGGS-HHHHHHHHHTTTSPPS----HHHHHTT-SS--

Radius of gyration: 18.99 Å; Cα contacts (8 Å, |Δi|>4): 75; chains: 1; bounding box: 41×28×47 Å

Nearest PDB structures (foldseek):
  7yek-assembly2_B  TM=9.874E-01  e=6.392E-08  Methanosarcina mazei Go1
  2xrz-assembly2_B  TM=9.846E-01  e=6.392E-08  Methanosarcina mazei Go1
  7viw-assembly1_A  TM=9.936E-01  e=8.116E-08  Methanosarcina mazei Go1
  4cdn-assembly2_B  TM=9.888E-01  e=1.873E-07  Methanosarcina mazei Go1
  5zcw-assembly1_A  TM=9.847E-01  e=1.764E-07  Methanosarcina mazei

Mean predicted aligned error: 2.81 Å